Protein AF-A0A522SLQ2-F1 (afdb_monomer_lite)

Sequence (96 aa):
MNTNKESTVITDEMVLAAMTAIESTEPTPEERQAGQLAKLIPVIHEAIKRGDSKDKICKRLKASGINLHHRRLRKLFDAATTWPTESNEQLQGGAK

Secondary structure (DSSP, 8-state):
-----------HHHHHHHHHHHHHSPPPHHHHHHHHHHTHHHHHHHHHHTT--HHHHHHHHHHTT----HHHHHHHHHHHHSS-GGGGSTTS----

Structure (mmCIF, N/CA/C/O backbone):
data_AF-A0A522SLQ2-F1
#
_entry.id   AF-A0A522SLQ2-F1
#
loop_
_atom_site.group_PDB
_atom_site.id
_atom_site.type_symbol
_atom_site.label_atom_id
_atom_site.label_alt_id
_atom_site.label_comp_id
_atom_site.label_asym_id
_atom_site.label_entity_id
_atom_site.label_seq_id
_atom_site.pdbx_PDB_ins_code
_atom_site.Cartn_x
_atom_site.Cartn_y
_atom_site.Cartn_z
_atom_site.occupancy
_atom_site.B_iso_or_equiv
_atom_site.auth_seq_id
_atom_site.auth_comp_id
_atom_site.auth_asym_id
_atom_site.auth_atom_id
_atom_site.pdbx_PDB_model_num
ATOM 1 N N . MET A 1 1 ? -27.517 46.976 25.677 1.00 38.19 1 MET A N 1
ATOM 2 C CA . MET A 1 1 ? -27.647 45.949 24.620 1.00 38.19 1 MET A CA 1
ATOM 3 C C . MET A 1 1 ? -26.378 45.113 24.625 1.00 38.19 1 MET A C 1
ATOM 5 O O . MET A 1 1 ? -25.301 45.681 24.505 1.00 38.19 1 MET A O 1
ATOM 9 N N . ASN A 1 2 ? -26.522 43.808 24.873 1.00 49.34 2 ASN A N 1
ATOM 10 C CA . ASN A 1 2 ? -25.449 42.817 24.981 1.00 49.34 2 ASN A CA 1
ATOM 11 C C . ASN A 1 2 ? -24.826 42.511 23.618 1.00 49.34 2 ASN A C 1
ATOM 13 O O . ASN A 1 2 ? -25.568 42.195 22.695 1.00 49.34 2 ASN A O 1
ATOM 17 N N . THR A 1 3 ? -23.498 42.423 23.554 1.00 47.53 3 THR A N 1
ATOM 18 C CA . THR A 1 3 ? -22.804 41.468 22.674 1.00 47.53 3 THR A CA 1
ATOM 19 C C . THR A 1 3 ? -21.503 41.030 23.347 1.00 47.53 3 THR A C 1
ATOM 21 O O . THR A 1 3 ? -20.422 41.501 22.996 1.00 47.53 3 THR A O 1
ATOM 24 N N . ASN A 1 4 ? -21.606 40.128 24.328 1.00 53.38 4 ASN A N 1
ATOM 25 C CA . ASN A 1 4 ? -20.476 39.288 24.719 1.00 53.38 4 ASN A CA 1
ATOM 26 C C . ASN A 1 4 ? -20.177 38.374 23.526 1.00 53.38 4 ASN A C 1
ATOM 28 O O . ASN A 1 4 ? -20.774 37.312 23.377 1.00 53.38 4 ASN A O 1
ATOM 32 N N . LYS A 1 5 ? -19.305 38.829 22.621 1.00 57.09 5 LYS A N 1
ATOM 33 C CA . LYS A 1 5 ? -18.573 37.923 21.739 1.00 57.09 5 LYS A CA 1
ATOM 34 C C . LYS A 1 5 ? -17.590 37.199 22.646 1.00 57.09 5 LYS A C 1
ATOM 36 O O . LYS A 1 5 ? -16.501 37.708 22.893 1.00 57.09 5 LYS A O 1
ATOM 41 N N . GLU A 1 6 ? -18.009 36.062 23.194 1.00 55.56 6 GLU A N 1
ATOM 42 C CA . GLU A 1 6 ? -17.065 35.068 23.691 1.00 55.56 6 GLU A CA 1
ATOM 43 C C . GLU A 1 6 ? -16.141 34.734 22.523 1.00 55.56 6 GLU A C 1
ATOM 45 O O . GLU A 1 6 ? -16.506 34.047 21.570 1.00 55.56 6 GLU A O 1
ATOM 50 N N . SER A 1 7 ? -14.959 35.341 22.547 1.00 53.88 7 SER A N 1
ATOM 51 C CA . SER A 1 7 ? -13.853 34.924 21.714 1.00 53.88 7 SER A CA 1
ATOM 52 C C . SER A 1 7 ? -13.461 33.568 22.278 1.00 53.88 7 SER A C 1
ATOM 54 O O . SER A 1 7 ? -12.848 33.505 23.341 1.00 53.88 7 SER A O 1
ATOM 56 N N . THR A 1 8 ? -13.899 32.480 21.648 1.00 61.47 8 THR A N 1
ATOM 57 C CA . THR A 1 8 ? -13.394 31.135 21.941 1.00 61.47 8 THR A CA 1
ATOM 58 C C . THR A 1 8 ? -11.916 31.118 21.575 1.00 61.47 8 THR A C 1
ATOM 60 O O . THR A 1 8 ? -11.535 30.784 20.454 1.00 61.47 8 THR A O 1
ATOM 63 N N . VAL A 1 9 ? -11.085 31.586 22.505 1.00 77.62 9 VAL A N 1
ATOM 64 C CA . VAL A 1 9 ? -9.633 31.507 22.425 1.00 77.62 9 VAL A CA 1
ATOM 65 C C . VAL A 1 9 ? -9.296 30.031 22.568 1.00 77.62 9 VAL A C 1
ATOM 67 O O . VAL A 1 9 ? -9.593 29.425 23.594 1.00 77.62 9 VAL A O 1
ATOM 70 N N . ILE A 1 10 ? -8.729 29.439 21.519 1.00 75.25 10 ILE A N 1
ATOM 71 C CA . ILE A 1 10 ? -8.214 28.071 21.577 1.00 75.25 10 ILE A CA 1
ATOM 72 C C . ILE A 1 10 ? -7.051 28.084 22.574 1.00 75.25 10 ILE A C 1
ATOM 74 O O . ILE A 1 10 ? -6.055 28.767 22.339 1.00 75.25 10 ILE A O 1
ATOM 78 N N . THR A 1 11 ? -7.204 27.385 23.697 1.00 84.38 11 THR A N 1
ATOM 79 C CA . THR A 1 11 ? -6.174 27.285 24.738 1.00 84.38 11 THR A CA 1
ATOM 80 C C . THR A 1 11 ? -5.295 26.058 24.514 1.00 84.38 11 THR A C 1
ATOM 82 O O . THR A 1 11 ? -5.733 25.071 23.917 1.00 84.38 11 THR A O 1
ATOM 85 N N . ASP A 1 12 ? -4.066 26.086 25.031 1.00 81.19 12 ASP A N 1
ATOM 86 C CA . ASP A 1 12 ? -3.144 24.946 24.953 1.00 81.19 12 ASP A CA 1
ATOM 87 C C . ASP A 1 12 ? -3.737 23.668 25.567 1.00 81.19 12 ASP A C 1
ATOM 89 O O . ASP A 1 12 ? -3.542 22.582 25.030 1.00 81.19 12 ASP A O 1
ATOM 93 N N . GLU A 1 13 ? -4.544 23.781 26.628 1.00 80.75 13 GLU A N 1
ATOM 94 C CA . GLU A 1 13 ? -5.249 22.637 27.224 1.00 80.75 13 GLU A CA 1
ATOM 95 C C . GLU A 1 13 ? -6.286 22.018 26.277 1.00 80.75 13 GLU A C 1
ATOM 97 O O . GLU A 1 13 ? -6.411 20.795 26.215 1.00 80.75 13 GLU A O 1
ATOM 102 N N . MET A 1 14 ? -7.003 22.833 25.492 1.00 81.38 14 MET A N 1
ATOM 103 C CA . MET A 1 14 ? -7.947 22.326 24.490 1.00 81.38 14 MET A CA 1
ATOM 104 C C . MET A 1 14 ? -7.221 21.603 23.353 1.00 81.38 14 MET A C 1
ATOM 106 O O . MET A 1 14 ? -7.704 20.579 22.868 1.00 81.38 14 MET A O 1
ATOM 110 N N . VAL A 1 15 ? -6.054 22.110 22.946 1.00 79.44 15 VAL A N 1
ATOM 111 C CA . VAL A 1 15 ? -5.211 21.460 21.935 1.00 79.44 15 VAL A CA 1
ATOM 112 C C . VAL A 1 15 ? -4.665 20.138 22.471 1.00 79.44 15 VAL A C 1
ATOM 114 O O . VAL A 1 15 ? -4.775 19.120 21.791 1.00 79.44 15 VAL A O 1
ATOM 117 N N . LEU A 1 16 ? -4.159 20.114 23.706 1.00 80.69 16 LEU A N 1
ATOM 118 C CA . LEU A 1 16 ? -3.627 18.906 24.337 1.00 80.69 16 LEU A CA 1
ATOM 119 C C . LEU A 1 16 ? -4.706 17.826 24.520 1.00 80.69 16 LEU A C 1
ATOM 121 O O . LEU A 1 16 ? -4.459 16.648 24.255 1.00 80.69 16 LEU A O 1
ATOM 125 N N . ALA A 1 17 ? -5.919 18.222 24.918 1.00 76.50 17 ALA A N 1
ATOM 126 C CA . ALA A 1 17 ? -7.056 17.315 25.052 1.00 76.50 17 ALA A CA 1
ATOM 127 C C . ALA A 1 17 ? -7.500 16.752 23.692 1.00 76.50 17 ALA A C 1
ATOM 129 O O . ALA A 1 17 ? -7.793 15.560 23.585 1.00 76.50 17 ALA A O 1
ATOM 130 N N . ALA A 1 18 ? -7.496 17.577 22.640 1.00 72.81 18 ALA A N 1
ATOM 131 C CA . ALA A 1 18 ? -7.797 17.131 21.283 1.00 72.81 18 ALA A CA 1
ATOM 132 C C . ALA A 1 18 ? -6.728 16.166 20.743 1.00 72.81 18 ALA A C 1
ATOM 134 O O . ALA A 1 18 ? -7.075 15.137 20.170 1.00 72.81 18 ALA A O 1
ATOM 135 N N . MET A 1 19 ? -5.440 16.445 20.969 1.00 74.12 19 MET A N 1
ATOM 136 C CA . MET A 1 19 ? -4.345 15.546 20.580 1.00 74.12 19 MET A CA 1
ATOM 137 C C . MET A 1 19 ? -4.419 14.208 21.321 1.00 74.12 19 MET A C 1
ATOM 139 O O . MET A 1 19 ? -4.375 13.160 20.684 1.00 74.12 19 MET A O 1
ATOM 143 N N . THR A 1 20 ? -4.652 14.235 22.636 1.00 70.06 20 THR A N 1
ATOM 144 C CA . THR A 1 20 ? -4.828 13.020 23.450 1.00 70.06 20 THR A CA 1
ATOM 145 C C . THR A 1 20 ? -6.025 12.188 22.973 1.00 70.06 20 THR A C 1
ATOM 147 O O . THR A 1 20 ? -5.956 10.958 22.942 1.00 70.06 20 THR A O 1
ATOM 150 N N . ALA A 1 21 ? -7.120 12.838 22.562 1.00 64.56 21 ALA A N 1
ATOM 151 C CA . ALA A 1 21 ? -8.282 12.153 22.001 1.00 64.56 21 ALA A CA 1
ATOM 152 C C . ALA A 1 21 ? -7.971 11.486 20.651 1.00 64.56 21 ALA A C 1
ATOM 154 O O . ALA A 1 21 ? -8.436 10.376 20.413 1.00 64.56 21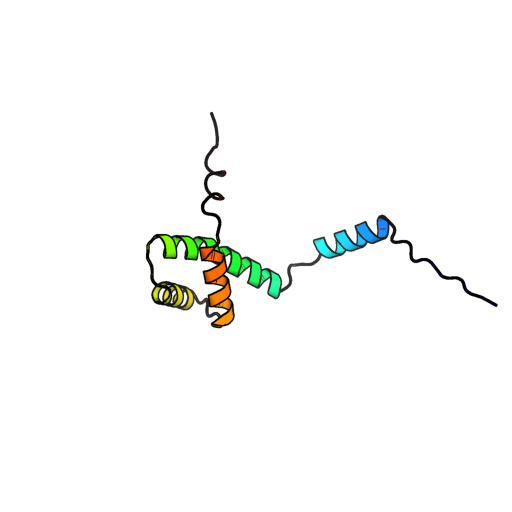 ALA A O 1
ATOM 155 N N . ILE A 1 22 ? -7.157 12.121 19.801 1.00 64.38 22 ILE A N 1
ATOM 156 C CA . ILE A 1 22 ? -6.713 11.559 18.514 1.00 64.38 22 ILE A CA 1
ATOM 157 C C . ILE A 1 22 ? -5.744 10.383 18.730 1.00 64.38 22 ILE A C 1
ATOM 159 O O . ILE A 1 22 ? -5.835 9.369 18.043 1.00 64.38 22 ILE A O 1
ATOM 163 N N . GLU A 1 23 ? -4.839 10.475 19.705 1.00 60.16 23 GLU A N 1
ATOM 164 C CA . GLU A 1 23 ? -3.880 9.404 20.013 1.00 60.16 23 GLU A CA 1
ATOM 165 C C . GLU A 1 23 ? -4.529 8.195 20.710 1.00 60.16 23 GLU A C 1
ATOM 167 O O . GLU A 1 23 ? -4.073 7.067 20.530 1.00 60.16 23 GLU A O 1
ATOM 172 N N . SER A 1 24 ? -5.609 8.402 21.474 1.00 58.03 24 SER A N 1
ATOM 173 C CA . SER A 1 24 ? -6.364 7.318 22.130 1.00 58.03 24 SER A CA 1
ATOM 174 C C . SER A 1 24 ? -7.381 6.623 21.227 1.00 58.03 24 SER A C 1
ATOM 176 O O . SER A 1 24 ? -7.924 5.586 21.615 1.00 58.03 24 SER A O 1
ATOM 178 N N . THR A 1 25 ? -7.680 7.159 20.042 1.00 64.44 25 THR A N 1
ATOM 179 C CA . THR A 1 25 ? -8.599 6.481 19.127 1.00 64.44 25 THR A CA 1
ATOM 180 C C . THR A 1 25 ? -7.909 5.306 18.455 1.00 64.44 25 THR A C 1
ATOM 182 O O . THR A 1 25 ? -6.964 5.467 17.685 1.00 64.44 25 THR A O 1
ATOM 185 N N . GLU A 1 26 ? -8.408 4.099 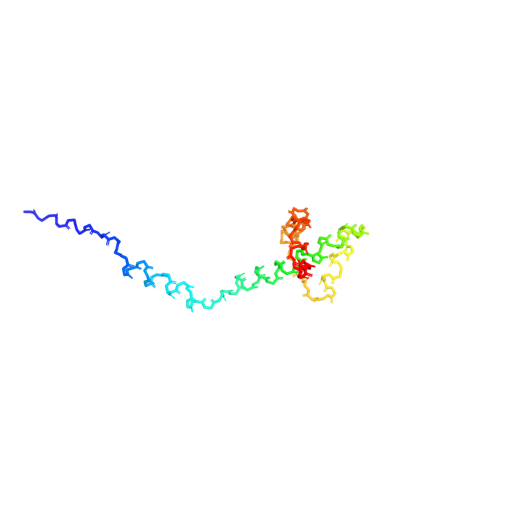18.733 1.00 70.25 26 GLU A N 1
ATOM 186 C CA . GLU A 1 26 ? -8.070 2.924 17.939 1.00 70.25 26 GLU A CA 1
ATOM 187 C C . GLU A 1 26 ? -8.240 3.238 16.446 1.00 70.25 26 GLU A C 1
ATOM 189 O O . GLU A 1 26 ? -9.234 3.865 16.068 1.00 70.25 26 GLU A O 1
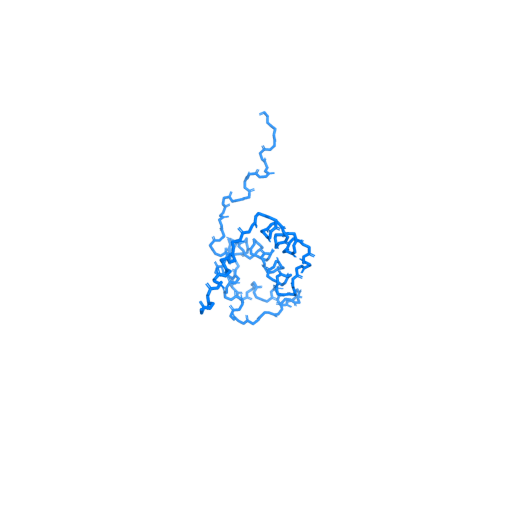ATOM 194 N N . PRO A 1 27 ? -7.324 2.763 15.582 1.00 65.62 27 PRO A N 1
ATOM 195 C CA . PRO A 1 27 ? -7.404 3.055 14.164 1.00 65.62 27 PRO A CA 1
ATOM 196 C C . PRO A 1 27 ? -8.736 2.548 13.636 1.00 65.62 27 PRO A C 1
ATOM 198 O O . PRO A 1 27 ? -9.105 1.383 13.853 1.00 65.62 27 PRO A O 1
ATOM 201 N N . THR A 1 28 ? -9.436 3.429 12.935 1.00 74.38 28 THR A N 1
ATOM 202 C CA . THR A 1 28 ? -10.707 3.117 12.298 1.00 74.38 28 THR A CA 1
ATOM 203 C C . THR A 1 28 ? -10.530 1.930 11.344 1.00 74.38 28 THR A C 1
ATOM 205 O O . THR A 1 28 ? -9.425 1.661 10.854 1.00 74.38 28 THR A O 1
ATOM 208 N N . PRO A 1 29 ? -11.598 1.181 11.026 1.00 72.25 29 PRO A N 1
ATOM 209 C CA . PRO A 1 29 ? -11.519 0.091 10.052 1.00 72.25 29 PRO A CA 1
ATOM 210 C C . PRO A 1 29 ? -10.901 0.521 8.710 1.00 72.25 29 PRO A C 1
ATOM 212 O O . PRO A 1 29 ? -10.205 -0.261 8.060 1.00 72.25 29 PRO A O 1
ATOM 215 N N . GLU A 1 30 ? -11.112 1.778 8.319 1.00 72.81 30 GLU A N 1
ATOM 216 C CA . GLU A 1 30 ? -10.570 2.380 7.103 1.00 72.81 30 GLU A CA 1
ATOM 217 C C . GLU A 1 30 ? -9.063 2.640 7.210 1.00 72.81 30 GLU A C 1
ATOM 219 O O . GLU A 1 30 ? -8.323 2.294 6.286 1.00 72.81 30 GLU A O 1
ATOM 224 N N . GLU A 1 31 ? -8.581 3.150 8.345 1.00 72.06 31 GLU A N 1
ATOM 225 C CA . GLU A 1 31 ? -7.148 3.331 8.616 1.00 72.06 31 GLU A CA 1
ATOM 226 C C . GLU A 1 31 ? -6.417 1.995 8.736 1.00 72.06 31 GLU A C 1
ATOM 228 O O . GLU A 1 31 ? -5.335 1.820 8.170 1.00 72.06 31 GLU A O 1
ATOM 233 N N . ARG A 1 32 ? -7.036 1.000 9.386 1.00 73.81 32 ARG A N 1
ATOM 234 C CA . ARG A 1 32 ? -6.507 -0.372 9.428 1.00 73.81 32 ARG A CA 1
ATOM 235 C C . ARG A 1 32 ? -6.373 -0.941 8.018 1.00 73.81 32 ARG A C 1
ATOM 237 O O . ARG A 1 32 ? -5.337 -1.520 7.684 1.00 73.81 32 ARG A O 1
ATOM 244 N N . GLN A 1 33 ? -7.383 -0.748 7.170 1.00 70.94 33 GLN A N 1
ATOM 245 C CA . GLN A 1 33 ? -7.341 -1.202 5.783 1.00 70.94 33 GLN A CA 1
ATOM 246 C C . GLN A 1 33 ? -6.278 -0.453 4.970 1.00 70.94 33 GLN A C 1
ATOM 248 O O . GLN A 1 33 ? -5.535 -1.082 4.217 1.00 70.94 33 GLN A O 1
ATOM 253 N N . ALA A 1 34 ? -6.157 0.865 5.134 1.00 73.69 34 ALA A N 1
ATOM 254 C CA . ALA A 1 34 ? -5.120 1.658 4.480 1.00 73.69 34 ALA A CA 1
ATOM 255 C C . ALA A 1 34 ? -3.711 1.196 4.888 1.00 73.69 34 ALA A C 1
ATOM 257 O O . ALA A 1 34 ? -2.865 0.984 4.019 1.00 73.69 34 ALA A O 1
ATOM 258 N N . GLY A 1 35 ? -3.480 0.933 6.178 1.00 76.50 35 GLY A N 1
ATOM 259 C CA . GLY A 1 35 ? -2.216 0.399 6.685 1.00 76.50 35 GLY A CA 1
ATOM 260 C C . GLY A 1 35 ? -1.895 -1.001 6.153 1.00 76.50 35 GLY A C 1
ATOM 261 O O . GLY A 1 35 ? -0.753 -1.288 5.798 1.00 76.50 35 GLY A O 1
ATOM 262 N N . GLN A 1 36 ? -2.895 -1.879 6.025 1.00 78.38 36 GLN A N 1
ATOM 263 C CA . GLN A 1 36 ? -2.710 -3.195 5.402 1.00 78.38 36 GLN A CA 1
ATOM 264 C C . GLN A 1 36 ? -2.348 -3.088 3.917 1.00 78.38 36 GLN A C 1
ATOM 266 O O . GLN A 1 36 ? -1.472 -3.810 3.446 1.00 78.38 36 GLN A O 1
ATOM 271 N N . LEU A 1 37 ? -2.982 -2.170 3.185 1.00 79.69 37 LEU A N 1
ATOM 272 C CA . LEU A 1 37 ? -2.667 -1.919 1.780 1.00 79.69 37 LEU A CA 1
ATOM 273 C C . LEU A 1 37 ? -1.271 -1.311 1.613 1.00 79.69 37 LEU A C 1
ATOM 275 O O . LEU A 1 37 ? -0.550 -1.706 0.699 1.00 79.69 37 LEU A O 1
ATOM 279 N N . ALA A 1 38 ? -0.851 -0.429 2.521 1.00 79.75 38 ALA A N 1
ATOM 280 C CA . ALA A 1 38 ? 0.491 0.147 2.513 1.00 79.75 38 ALA A CA 1
ATOM 281 C C . ALA A 1 38 ? 1.589 -0.927 2.618 1.00 79.75 38 ALA A C 1
ATOM 283 O O . ALA A 1 38 ? 2.609 -0.833 1.942 1.00 79.75 38 ALA A O 1
ATOM 284 N N . LYS A 1 39 ? 1.349 -2.012 3.368 1.00 84.81 39 LYS A N 1
ATOM 285 C CA . LYS A 1 39 ? 2.283 -3.152 3.460 1.00 84.81 39 LYS A CA 1
ATOM 286 C C . LYS A 1 39 ? 2.451 -3.920 2.144 1.00 84.81 39 LYS A C 1
ATOM 288 O O . LYS A 1 39 ? 3.458 -4.600 1.966 1.00 84.81 39 LYS A O 1
ATOM 293 N N . LEU A 1 40 ? 1.496 -3.822 1.215 1.00 85.69 40 LEU A N 1
ATOM 294 C CA . LEU A 1 40 ? 1.587 -4.469 -0.100 1.00 85.69 40 LEU A CA 1
ATOM 295 C C . LEU A 1 40 ? 2.428 -3.666 -1.094 1.00 85.69 40 LEU A C 1
ATOM 297 O O . LEU A 1 40 ? 2.936 -4.242 -2.052 1.00 85.69 40 LEU A O 1
ATOM 301 N N . ILE A 1 41 ? 2.587 -2.360 -0.869 1.00 87.06 41 ILE A N 1
ATOM 302 C CA . ILE A 1 41 ? 3.341 -1.453 -1.741 1.00 87.06 41 ILE A CA 1
ATOM 303 C C . ILE A 1 41 ? 4.775 -1.956 -2.000 1.00 87.06 41 ILE A C 1
ATOM 305 O O . ILE A 1 41 ? 5.105 -2.133 -3.174 1.00 87.06 41 ILE A O 1
ATOM 309 N N . PRO A 1 42 ? 5.609 -2.279 -0.986 1.00 86.31 42 PRO A N 1
ATOM 310 C CA . PRO A 1 42 ? 6.966 -2.775 -1.235 1.00 86.31 42 PRO A CA 1
ATOM 311 C C . PRO A 1 42 ? 6.977 -4.132 -1.954 1.00 86.31 42 PRO A C 1
ATOM 313 O O . PRO A 1 42 ? 7.782 -4.352 -2.853 1.00 86.31 42 PRO A O 1
ATOM 316 N N . VAL A 1 43 ? 6.045 -5.034 -1.628 1.00 88.25 43 VAL A N 1
ATOM 317 C CA . VAL A 1 43 ? 5.953 -6.359 -2.269 1.00 88.25 43 VAL A CA 1
ATOM 318 C C . VAL A 1 43 ? 5.630 -6.231 -3.759 1.00 88.25 43 VAL A C 1
ATOM 320 O O . VAL A 1 43 ? 6.202 -6.936 -4.593 1.00 88.25 43 VAL A O 1
ATOM 323 N N . ILE A 1 44 ? 4.715 -5.323 -4.100 1.00 89.50 44 ILE A N 1
ATOM 324 C CA . ILE A 1 44 ? 4.316 -5.054 -5.482 1.00 89.50 44 ILE A CA 1
ATOM 325 C C . ILE A 1 44 ? 5.427 -4.323 -6.228 1.00 89.50 44 ILE A C 1
ATOM 327 O O . ILE A 1 44 ? 5.696 -4.677 -7.372 1.00 89.50 44 ILE A O 1
ATOM 331 N N . HIS A 1 45 ? 6.106 -3.370 -5.589 1.00 89.69 45 HIS A N 1
ATOM 332 C CA . HIS A 1 45 ? 7.266 -2.691 -6.162 1.00 89.69 45 HIS A CA 1
ATOM 333 C C . HIS A 1 45 ? 8.364 -3.691 -6.556 1.00 89.69 45 HIS A C 1
ATOM 335 O O . HIS A 1 45 ? 8.827 -3.690 -7.695 1.00 89.69 45 HIS A O 1
ATOM 341 N N . GLU A 1 46 ? 8.699 -4.627 -5.667 1.00 88.38 46 GLU A N 1
ATOM 342 C CA . GLU A 1 46 ? 9.674 -5.687 -5.943 1.00 88.38 46 GLU A CA 1
ATOM 343 C C . GLU A 1 46 ? 9.221 -6.651 -7.049 1.00 88.38 46 GLU A C 1
ATOM 345 O O . GLU A 1 46 ? 10.038 -7.185 -7.800 1.00 88.38 46 GLU A O 1
ATOM 350 N N . ALA A 1 47 ? 7.919 -6.921 -7.166 1.00 88.44 47 ALA A N 1
ATOM 351 C CA . ALA A 1 47 ? 7.388 -7.720 -8.270 1.00 88.44 47 ALA A CA 1
ATOM 352 C C . ALA A 1 47 ? 7.506 -6.973 -9.611 1.00 88.44 47 ALA A C 1
ATOM 354 O O . ALA A 1 47 ? 7.938 -7.557 -10.605 1.00 88.44 47 ALA A O 1
ATOM 355 N N . ILE A 1 48 ? 7.205 -5.669 -9.627 1.00 89.12 48 ILE A N 1
ATOM 356 C CA . ILE A 1 48 ? 7.376 -4.807 -10.804 1.00 89.12 48 ILE A CA 1
ATOM 357 C C . ILE A 1 48 ? 8.852 -4.760 -11.223 1.00 89.12 48 ILE A C 1
ATOM 359 O O . ILE A 1 48 ? 9.145 -4.961 -12.399 1.00 89.12 48 ILE A O 1
ATOM 363 N N . LYS A 1 49 ? 9.785 -4.573 -10.278 1.00 88.00 49 LYS A N 1
ATOM 364 C CA . LYS A 1 49 ? 11.237 -4.581 -10.544 1.00 88.00 49 LYS A CA 1
ATOM 365 C C . LYS A 1 49 ? 11.730 -5.886 -11.165 1.00 88.00 49 LYS A C 1
ATOM 367 O O . LYS A 1 49 ? 12.583 -5.862 -12.044 1.00 88.00 49 LYS A O 1
ATOM 372 N N . ARG A 1 50 ? 11.163 -7.022 -10.753 1.00 87.56 50 ARG A N 1
ATOM 373 C CA . ARG A 1 50 ? 11.449 -8.346 -11.334 1.00 87.56 50 ARG A CA 1
ATOM 374 C C . ARG A 1 50 ? 10.847 -8.557 -12.729 1.00 87.56 50 ARG A C 1
ATOM 376 O O . ARG A 1 50 ? 11.097 -9.595 -13.335 1.00 87.56 50 ARG A O 1
ATOM 383 N N . GLY A 1 51 ? 10.055 -7.610 -13.233 1.00 89.25 51 GLY A N 1
ATOM 384 C CA . GLY A 1 51 ? 9.375 -7.709 -14.523 1.00 89.25 51 GLY A CA 1
ATOM 385 C C . GLY A 1 51 ? 8.071 -8.511 -14.480 1.00 89.25 51 GLY A C 1
ATOM 386 O O . GLY A 1 51 ? 7.573 -8.918 -15.530 1.00 89.25 51 GLY A O 1
ATOM 387 N N . ASP A 1 52 ? 7.496 -8.759 -13.296 1.00 90.81 52 ASP A N 1
ATOM 388 C CA . ASP A 1 52 ? 6.191 -9.415 -13.213 1.00 90.81 52 ASP A CA 1
ATOM 389 C C . ASP A 1 52 ? 5.099 -8.519 -13.826 1.00 90.81 52 ASP A C 1
ATOM 391 O O . ASP A 1 52 ? 4.991 -7.323 -13.543 1.00 90.81 52 ASP A O 1
ATOM 395 N N . SER A 1 53 ? 4.236 -9.113 -14.653 1.00 90.12 53 SER A N 1
ATOM 396 C CA . SER A 1 53 ? 3.113 -8.392 -15.251 1.00 90.12 53 SER A CA 1
ATOM 397 C C . SER A 1 53 ? 2.045 -8.047 -14.209 1.00 90.12 53 SER A C 1
ATOM 399 O O . SER A 1 53 ? 1.815 -8.787 -13.247 1.00 90.12 53 SER A O 1
ATOM 401 N N . LYS A 1 54 ? 1.313 -6.947 -14.434 1.00 87.31 54 LYS A N 1
ATOM 402 C CA . LYS A 1 54 ? 0.210 -6.526 -13.549 1.00 87.31 54 LYS A CA 1
ATOM 403 C C . LYS A 1 54 ? -0.832 -7.634 -13.347 1.00 87.31 54 LYS A C 1
ATOM 405 O O . LYS A 1 54 ? -1.292 -7.829 -12.227 1.00 87.31 54 LYS A O 1
ATOM 410 N N . ASP A 1 55 ? -1.156 -8.398 -14.393 1.00 89.50 55 ASP A N 1
ATOM 411 C CA . ASP A 1 55 ? -2.076 -9.543 -14.310 1.00 89.50 55 ASP A CA 1
ATOM 412 C C . ASP A 1 55 ? -1.563 -10.633 -13.353 1.00 89.50 55 ASP A C 1
ATOM 414 O O . ASP A 1 55 ? -2.305 -11.104 -12.488 1.00 89.50 55 ASP A O 1
ATOM 418 N N . LYS A 1 56 ? -0.272 -10.980 -13.439 1.00 90.62 56 LYS A N 1
ATOM 419 C CA . LYS A 1 56 ? 0.357 -11.977 -12.562 1.00 90.62 56 LYS A CA 1
ATOM 420 C C . LYS A 1 56 ? 0.352 -11.528 -11.100 1.00 90.62 56 LYS A C 1
ATOM 422 O O . LYS A 1 56 ? 0.053 -12.330 -10.214 1.00 90.62 56 LYS A O 1
ATOM 427 N N . ILE A 1 57 ? 0.627 -10.248 -10.851 1.00 90.25 57 ILE A N 1
ATOM 428 C CA . ILE A 1 57 ? 0.574 -9.654 -9.510 1.00 90.25 57 ILE A CA 1
ATOM 429 C C . ILE A 1 57 ? -0.866 -9.685 -8.971 1.00 90.25 57 ILE A C 1
ATOM 431 O O . ILE A 1 57 ? -1.092 -10.178 -7.868 1.00 90.25 57 ILE A O 1
ATOM 435 N N . CYS A 1 58 ? -1.857 -9.264 -9.764 1.00 88.75 58 CYS A N 1
ATOM 436 C CA . CYS A 1 58 ? -3.274 -9.315 -9.389 1.00 88.75 58 CYS A CA 1
ATOM 437 C C . CYS A 1 58 ? -3.752 -10.737 -9.063 1.00 88.75 58 CYS A C 1
ATOM 439 O O . CYS A 1 58 ? -4.454 -10.938 -8.071 1.00 88.75 58 CYS A O 1
ATOM 441 N N . LYS A 1 59 ? -3.358 -11.738 -9.861 1.00 89.31 59 LYS A N 1
ATOM 442 C CA . LYS A 1 59 ? -3.692 -13.148 -9.606 1.00 89.31 59 LYS A CA 1
ATOM 443 C C . LYS A 1 59 ? -3.121 -13.639 -8.279 1.00 89.31 59 LYS A C 1
ATOM 445 O O . LYS A 1 59 ? -3.832 -14.310 -7.536 1.00 89.31 59 LYS A O 1
ATOM 450 N N . ARG A 1 60 ? -1.875 -13.274 -7.954 1.00 87.94 60 ARG A N 1
ATOM 451 C CA . ARG A 1 60 ? -1.254 -13.613 -6.663 1.00 87.94 60 ARG A CA 1
ATOM 452 C C . ARG A 1 60 ? -1.968 -12.948 -5.492 1.00 87.94 60 ARG A C 1
ATOM 454 O O . ARG A 1 60 ? -2.302 -13.640 -4.541 1.00 87.94 60 ARG A O 1
ATOM 461 N N . LEU A 1 61 ? -2.278 -11.654 -5.591 1.00 87.25 61 LEU A N 1
ATOM 462 C CA . LEU A 1 61 ? -3.045 -10.945 -4.560 1.00 87.25 61 LEU A CA 1
ATOM 463 C C . LEU A 1 61 ? -4.399 -11.624 -4.310 1.00 87.25 61 LEU A C 1
ATOM 465 O O . LEU A 1 61 ? -4.747 -11.902 -3.164 1.00 87.25 61 LEU A O 1
ATOM 469 N N . LYS A 1 62 ? -5.119 -11.982 -5.381 1.00 86.94 62 LYS A N 1
ATOM 470 C CA . LYS A 1 62 ? -6.397 -12.696 -5.283 1.00 86.94 62 LYS A CA 1
ATOM 471 C C . LYS A 1 62 ? -6.246 -14.083 -4.647 1.00 86.94 62 LYS A C 1
ATOM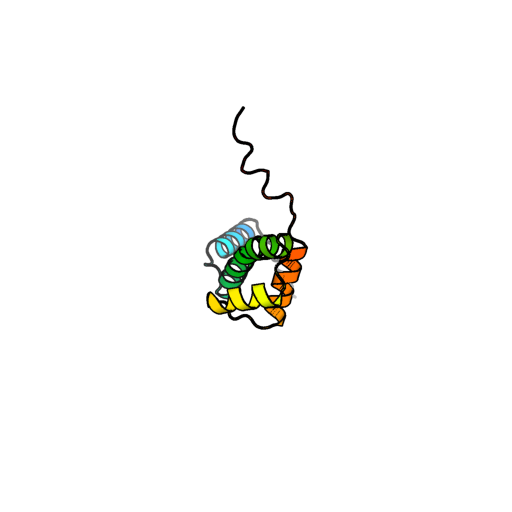 473 O O . LYS A 1 62 ? -7.069 -14.445 -3.813 1.00 86.94 62 LYS A O 1
ATOM 478 N N . ALA A 1 63 ? -5.203 -14.837 -5.005 1.00 86.38 63 ALA A N 1
ATOM 479 C CA . ALA A 1 63 ? -4.904 -16.140 -4.403 1.00 86.38 63 ALA A CA 1
ATOM 480 C C . ALA A 1 63 ? -4.572 -16.034 -2.904 1.00 86.38 63 ALA A C 1
ATOM 482 O O . ALA A 1 63 ? -4.906 -16.928 -2.137 1.00 86.38 63 ALA A O 1
ATOM 483 N N . SER A 1 64 ? -3.986 -14.915 -2.474 1.00 82.25 64 SER A N 1
ATOM 484 C CA . SER A 1 64 ? -3.748 -14.588 -1.063 1.00 82.25 64 SER A CA 1
ATOM 485 C C . SER A 1 64 ? -4.980 -14.024 -0.337 1.00 82.25 64 SER A C 1
ATOM 487 O O . SER A 1 64 ? -4.855 -13.543 0.785 1.00 82.25 64 SER A O 1
ATOM 489 N N . GLY A 1 65 ? -6.165 -14.042 -0.959 1.00 81.12 65 GLY A N 1
ATOM 490 C CA . GLY A 1 65 ? -7.412 -13.540 -0.368 1.00 81.12 65 GLY A CA 1
ATOM 491 C C . GLY A 1 65 ? -7.605 -12.023 -0.466 1.00 81.12 65 GLY A C 1
ATOM 492 O O . GLY A 1 65 ? -8.606 -11.492 0.010 1.00 81.12 65 GLY A O 1
ATOM 493 N N . ILE A 1 66 ? -6.689 -11.306 -1.120 1.00 82.12 66 ILE A N 1
ATOM 494 C CA . ILE A 1 66 ? -6.749 -9.852 -1.288 1.00 82.12 66 ILE A CA 1
ATOM 495 C C . ILE A 1 66 ? -7.526 -9.548 -2.568 1.00 82.12 66 ILE A C 1
ATOM 497 O O . ILE A 1 66 ? -6.967 -9.400 -3.657 1.00 82.12 66 ILE A O 1
ATOM 501 N N . ASN A 1 67 ? -8.849 -9.473 -2.435 1.00 82.69 67 ASN A N 1
ATOM 502 C CA . ASN A 1 67 ? -9.740 -9.099 -3.527 1.00 82.69 67 ASN A CA 1
ATOM 503 C C . ASN A 1 67 ? -10.104 -7.612 -3.431 1.00 82.69 67 ASN A C 1
ATOM 505 O O . ASN A 1 67 ? -10.963 -7.211 -2.646 1.00 82.69 67 ASN A O 1
ATOM 509 N N . LEU A 1 68 ? -9.423 -6.781 -4.219 1.00 80.19 68 LEU A N 1
ATOM 510 C CA . LEU A 1 68 ? -9.606 -5.333 -4.214 1.00 80.19 68 LEU A CA 1
ATOM 511 C C . LEU A 1 68 ? -10.336 -4.867 -5.469 1.00 80.19 68 LEU A C 1
ATOM 513 O O . LEU A 1 68 ? -10.067 -5.320 -6.580 1.00 80.19 68 LEU A O 1
ATOM 517 N N . HIS A 1 69 ? -11.217 -3.884 -5.297 1.00 85.88 69 HIS A N 1
ATOM 518 C CA . HIS A 1 69 ? -11.850 -3.200 -6.417 1.00 85.88 69 HIS A CA 1
ATOM 519 C C . HIS A 1 69 ? -10.797 -2.544 -7.329 1.00 85.88 69 HIS A C 1
ATOM 521 O O . HIS A 1 69 ? -9.807 -1.988 -6.844 1.00 85.88 69 HIS A O 1
ATOM 527 N N . HIS A 1 70 ? -11.039 -2.532 -8.643 1.00 80.88 70 HIS A N 1
ATOM 528 C CA . HIS A 1 70 ? -10.076 -2.069 -9.652 1.00 80.88 70 HIS A CA 1
ATOM 529 C C . HIS A 1 70 ? -9.508 -0.664 -9.372 1.00 80.88 70 HIS A C 1
ATOM 531 O O . HIS A 1 70 ? -8.317 -0.427 -9.566 1.00 80.88 70 HIS A O 1
ATOM 537 N N . ARG A 1 71 ? -10.323 0.264 -8.842 1.00 83.81 71 ARG A N 1
ATOM 538 C CA . ARG A 1 71 ? -9.856 1.610 -8.451 1.00 83.81 71 ARG A CA 1
ATOM 539 C C . ARG A 1 71 ? -8.803 1.579 -7.340 1.00 83.81 71 ARG A C 1
ATOM 541 O O . ARG A 1 71 ? -7.864 2.367 -7.380 1.00 83.81 71 ARG A O 1
ATOM 548 N N . ARG A 1 72 ? -8.954 0.688 -6.353 1.00 83.00 72 ARG A N 1
ATOM 549 C CA . ARG A 1 72 ? -7.997 0.538 -5.244 1.00 83.00 72 ARG A CA 1
ATOM 550 C C . ARG A 1 72 ? -6.721 -0.146 -5.718 1.00 83.00 72 ARG A C 1
ATOM 552 O O . ARG A 1 72 ? -5.645 0.320 -5.372 1.00 83.00 72 ARG A O 1
ATOM 559 N N . LEU A 1 73 ? -6.840 -1.168 -6.572 1.00 85.50 73 LEU A N 1
ATOM 560 C CA . LEU A 1 73 ? -5.681 -1.794 -7.216 1.00 85.50 73 LEU A CA 1
ATOM 561 C C . LEU A 1 73 ? -4.859 -0.769 -7.992 1.00 85.50 73 LEU A C 1
ATOM 563 O O . LEU A 1 73 ? -3.649 -0.717 -7.818 1.00 85.50 73 LEU A O 1
ATOM 567 N N . ARG A 1 74 ? -5.504 0.089 -8.791 1.00 87.00 74 ARG A N 1
ATOM 568 C CA . ARG A 1 74 ? -4.801 1.141 -9.533 1.00 87.00 74 ARG A CA 1
ATOM 569 C C . ARG A 1 74 ? -3.979 2.041 -8.607 1.00 87.00 74 ARG A C 1
ATOM 571 O O . ARG A 1 74 ? -2.782 2.158 -8.824 1.00 87.00 74 ARG A O 1
ATOM 578 N N . LYS A 1 75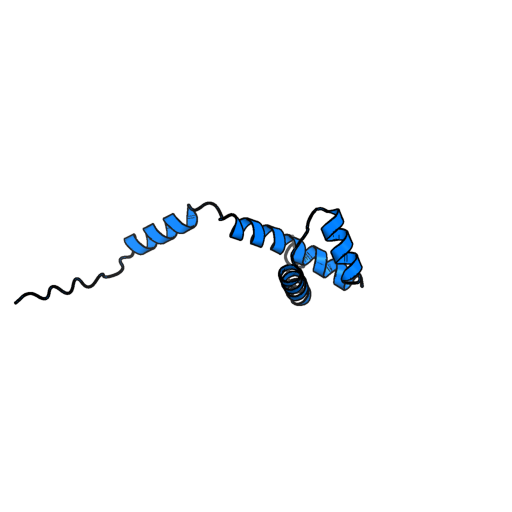 ? -4.585 2.576 -7.539 1.00 86.75 75 LYS A N 1
ATOM 579 C CA . LYS A 1 75 ? -3.869 3.398 -6.546 1.00 86.75 75 LYS A CA 1
ATOM 580 C C . LYS A 1 75 ? -2.693 2.656 -5.902 1.00 86.75 75 LYS A C 1
ATOM 582 O O . LYS A 1 75 ? -1.650 3.253 -5.678 1.00 86.75 75 LYS A O 1
ATOM 587 N N . LEU A 1 76 ? -2.862 1.364 -5.622 1.00 86.75 76 LEU A N 1
ATOM 588 C CA . LEU A 1 76 ? -1.828 0.507 -5.041 1.00 86.75 76 LEU A CA 1
ATOM 589 C C . LEU A 1 76 ? -0.630 0.339 -5.991 1.00 86.75 76 LEU A C 1
ATOM 591 O O . LEU A 1 76 ? 0.513 0.463 -5.568 1.00 86.75 76 LEU A O 1
ATOM 595 N N . PHE A 1 77 ? -0.894 0.092 -7.279 1.00 88.56 77 PHE A N 1
ATOM 596 C CA . PHE A 1 77 ? 0.143 0.005 -8.309 1.00 88.56 77 PHE A CA 1
ATOM 597 C C . PHE A 1 77 ? 0.824 1.350 -8.558 1.00 88.56 77 PHE A C 1
ATOM 599 O O . PHE A 1 77 ? 2.043 1.380 -8.710 1.00 88.56 77 PHE A O 1
ATOM 606 N N . ASP A 1 78 ? 0.064 2.445 -8.586 1.00 88.12 78 ASP A N 1
ATOM 607 C CA . ASP A 1 78 ? 0.613 3.793 -8.748 1.00 88.12 78 ASP A CA 1
ATOM 608 C C . ASP A 1 78 ? 1.565 4.105 -7.580 1.00 88.12 78 ASP A C 1
ATOM 610 O O . ASP A 1 78 ? 2.729 4.425 -7.813 1.00 88.12 78 ASP A O 1
ATOM 614 N N . ALA A 1 79 ? 1.128 3.867 -6.336 1.00 86.38 79 ALA A N 1
ATOM 615 C CA . ALA A 1 79 ? 1.950 4.047 -5.140 1.00 86.38 79 ALA A CA 1
ATOM 616 C C . ALA A 1 79 ? 3.194 3.141 -5.119 1.00 86.38 79 ALA A C 1
ATOM 618 O O . ALA A 1 79 ? 4.266 3.578 -4.713 1.00 86.38 79 ALA A O 1
ATOM 619 N N . ALA A 1 80 ? 3.076 1.893 -5.584 1.00 87.75 80 ALA A N 1
ATOM 620 C CA . ALA A 1 80 ? 4.212 0.980 -5.715 1.00 87.75 80 ALA A CA 1
ATOM 621 C C . ALA A 1 80 ? 5.189 1.406 -6.814 1.00 87.75 80 ALA A C 1
ATOM 623 O O . ALA A 1 80 ? 6.377 1.136 -6.709 1.00 87.75 80 ALA A O 1
ATOM 624 N N . THR A 1 81 ? 4.726 2.088 -7.860 1.00 85.94 81 THR A N 1
ATOM 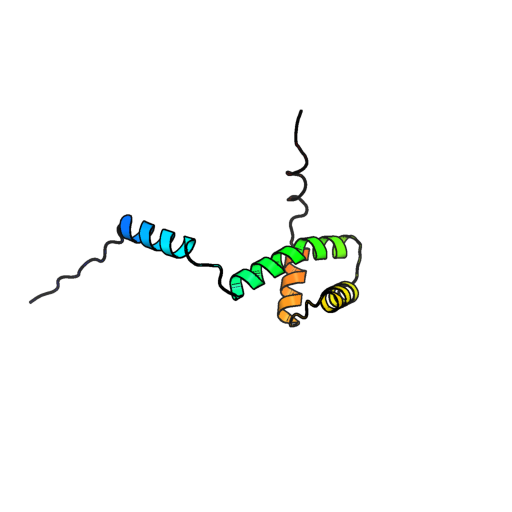625 C CA . THR A 1 81 ? 5.601 2.584 -8.934 1.00 85.94 81 THR A CA 1
ATOM 626 C C . THR A 1 81 ? 6.371 3.826 -8.488 1.00 85.94 81 THR A C 1
ATOM 628 O O . THR A 1 81 ? 7.536 3.979 -8.837 1.00 85.94 81 THR A O 1
ATOM 631 N N . THR A 1 82 ? 5.744 4.686 -7.683 1.00 85.38 82 THR A N 1
ATOM 632 C CA . THR A 1 82 ? 6.369 5.886 -7.104 1.00 85.38 82 THR A CA 1
ATOM 633 C C . THR A 1 82 ? 7.094 5.614 -5.787 1.00 85.38 82 THR A C 1
ATOM 635 O O . THR A 1 82 ? 7.567 6.556 -5.155 1.00 85.38 82 THR A O 1
ATOM 638 N N . TRP A 1 83 ? 7.135 4.359 -5.328 1.00 79.88 83 TRP A N 1
ATOM 639 C CA . TRP A 1 83 ? 7.780 4.009 -4.069 1.00 79.88 83 TRP A CA 1
ATOM 640 C C . TRP A 1 83 ? 9.281 4.312 -4.165 1.00 79.88 83 TRP A C 1
ATOM 642 O O . TRP A 1 83 ? 9.937 3.799 -5.082 1.00 79.88 83 TRP A O 1
ATOM 652 N N . PRO A 1 84 ? 9.835 5.147 -3.266 1.00 71.75 84 PRO A N 1
ATOM 653 C CA . PRO A 1 84 ? 11.239 5.513 -3.321 1.00 71.75 84 PRO A CA 1
ATOM 654 C C . PRO A 1 84 ? 12.084 4.248 -3.190 1.00 71.75 84 PRO A C 1
ATOM 656 O O . PRO A 1 84 ? 11.973 3.496 -2.223 1.00 71.75 84 PRO A O 1
ATOM 659 N N . THR A 1 85 ? 12.936 4.008 -4.186 1.00 61.75 85 THR A N 1
ATOM 660 C CA . THR A 1 85 ? 13.879 2.882 -4.155 1.00 61.75 85 THR A CA 1
ATOM 661 C C . THR A 1 85 ? 14.909 3.045 -3.026 1.00 61.75 85 THR A C 1
ATOM 663 O O . THR A 1 85 ? 15.426 2.046 -2.542 1.00 61.75 85 THR A O 1
ATOM 666 N N . GLU A 1 86 ? 15.127 4.270 -2.538 1.00 53.25 86 GLU A N 1
ATOM 667 C CA . GLU A 1 86 ? 16.185 4.611 -1.574 1.00 53.25 86 GLU A CA 1
ATOM 668 C C . GLU A 1 86 ? 15.838 4.386 -0.087 1.00 53.25 86 GLU A C 1
ATOM 670 O O . GLU A 1 86 ? 16.733 4.403 0.753 1.00 53.25 86 GLU A O 1
ATOM 675 N N . SER A 1 87 ? 14.585 4.115 0.301 1.00 48.66 87 SER A N 1
ATOM 676 C CA . SER A 1 87 ? 14.239 4.015 1.738 1.00 48.66 87 SER A CA 1
ATOM 677 C C . SER A 1 87 ? 14.555 2.668 2.408 1.00 48.66 87 SER A C 1
ATOM 679 O O . SER A 1 87 ? 14.227 2.500 3.580 1.00 48.66 87 SER A O 1
ATOM 681 N N . ASN A 1 88 ? 15.186 1.710 1.717 1.00 46.62 88 ASN A N 1
ATOM 682 C CA . ASN A 1 88 ? 15.528 0.406 2.309 1.00 46.62 88 ASN A CA 1
ATOM 683 C C . ASN A 1 88 ? 17.035 0.179 2.541 1.00 46.62 88 ASN A C 1
ATOM 685 O O . ASN A 1 88 ? 17.404 -0.833 3.131 1.00 46.62 88 ASN A O 1
ATOM 689 N N . GLU A 1 89 ? 17.908 1.109 2.136 1.00 45.59 89 GLU A N 1
ATOM 690 C CA . GLU A 1 89 ? 19.358 1.001 2.388 1.00 45.59 89 GLU A CA 1
ATOM 691 C C . GLU A 1 89 ? 19.788 1.565 3.757 1.00 45.59 89 GLU A C 1
ATOM 693 O O . GLU A 1 89 ? 20.846 1.205 4.265 1.00 45.59 89 GLU A O 1
ATOM 698 N N . GLN A 1 90 ? 18.955 2.364 4.436 1.00 46.72 90 GLN A N 1
ATOM 699 C CA . GLN A 1 90 ? 19.314 2.945 5.743 1.00 46.72 90 GLN A CA 1
ATOM 700 C C . GLN A 1 90 ? 19.118 2.015 6.958 1.00 46.72 90 GLN A C 1
ATOM 702 O O . GLN A 1 90 ? 19.514 2.382 8.061 1.00 46.72 90 GLN A O 1
ATOM 707 N N . LEU A 1 91 ? 18.573 0.802 6.791 1.00 49.78 91 LEU A N 1
ATOM 708 C CA . LEU A 1 91 ? 18.403 -0.167 7.893 1.00 49.78 91 LEU A CA 1
ATOM 709 C C . LEU A 1 91 ? 19.434 -1.313 7.902 1.00 49.78 91 LEU A C 1
ATOM 711 O O . LEU A 1 91 ? 19.361 -2.181 8.768 1.00 49.78 91 LEU A O 1
ATOM 715 N N . GLN A 1 92 ? 20.421 -1.312 6.996 1.00 46.28 92 GLN A N 1
ATOM 716 C CA . GLN A 1 92 ? 21.537 -2.281 6.998 1.00 46.28 92 GLN A CA 1
ATOM 717 C C . GLN A 1 92 ? 22.932 -1.638 7.124 1.00 46.28 92 GLN A C 1
ATOM 719 O O . GLN A 1 92 ? 23.941 -2.298 6.905 1.00 46.28 92 GLN A O 1
ATOM 724 N N . GLY A 1 93 ? 23.011 -0.372 7.540 1.00 43.47 93 GLY A N 1
ATOM 725 C CA . GLY A 1 93 ? 24.268 0.324 7.847 1.00 43.47 93 GLY A CA 1
ATOM 726 C C . GLY A 1 93 ? 24.596 0.347 9.341 1.00 43.47 93 GLY A C 1
ATOM 727 O O . GLY A 1 93 ? 24.935 1.395 9.879 1.00 43.47 93 GLY A O 1
ATOM 728 N N . GLY A 1 94 ? 24.418 -0.776 10.037 1.00 46.19 94 GLY A N 1
ATOM 729 C CA . GLY A 1 94 ? 24.847 -0.928 11.424 1.00 46.19 94 GLY A CA 1
ATOM 730 C C . GLY A 1 94 ? 26.340 -1.252 11.506 1.00 46.19 94 GLY A C 1
ATOM 731 O O . GLY A 1 94 ? 26.770 -2.277 10.990 1.00 46.19 94 GLY A O 1
ATOM 732 N N . ALA A 1 95 ? 27.070 -0.403 12.231 1.00 44.34 95 ALA A N 1
ATOM 733 C CA . ALA A 1 95 ? 28.406 -0.612 12.793 1.00 44.34 95 ALA A CA 1
ATOM 734 C C . ALA A 1 95 ? 29.596 -0.732 11.819 1.00 44.34 95 ALA A C 1
ATOM 736 O O . ALA A 1 95 ? 29.948 -1.816 11.349 1.00 44.34 95 ALA A O 1
ATOM 737 N N . LYS A 1 96 ? 30.350 0.366 11.705 1.00 40.56 96 LYS A N 1
ATOM 738 C CA . LYS A 1 96 ? 31.765 0.355 12.097 1.00 40.56 96 LYS A CA 1
ATOM 739 C C . LYS A 1 96 ? 32.255 1.737 12.496 1.00 40.56 96 LYS A C 1
ATOM 741 O O . LYS A 1 96 ? 31.835 2.708 11.835 1.00 40.56 96 LYS A O 1
#

Foldseek 3Di:
DDDPPPPPDCDPVNVVVVVVVVVPDDQDPVRVVVVVLVVCLQVLLVCVVVVNDLVNVQVVCVVVVNDDDPVSSVVSNVSSVPPDPPPPPVVPPDDD

pLDDT: mean 74.63, std 14.98, range [38.19, 90.81]

Radius of gyration: 22.25 Å; chains: 1; bounding box: 59×62×42 Å